Protein AF-A0A2N1KHW6-F1 (afdb_monomer)

pLDDT: mean 78.09, std 19.87, range [40.69, 97.94]

Structure (mmCIF, N/CA/C/O backbone):
data_AF-A0A2N1KHW6-F1
#
_entry.id   AF-A0A2N1KHW6-F1
#
loop_
_atom_site.group_PDB
_atom_site.id
_atom_site.type_symbol
_atom_site.label_atom_id
_atom_site.label_alt_id
_atom_site.label_comp_id
_atom_site.label_asym_id
_atom_site.label_entity_id
_atom_site.label_seq_id
_atom_site.pdbx_PDB_ins_code
_atom_site.Cartn_x
_atom_site.Cartn_y
_atom_site.Cartn_z
_atom_site.occupancy
_atom_site.B_iso_or_equiv
_atom_site.auth_seq_id
_atom_site.auth_comp_id
_atom_site.auth_asym_id
_atom_site.auth_atom_id
_ato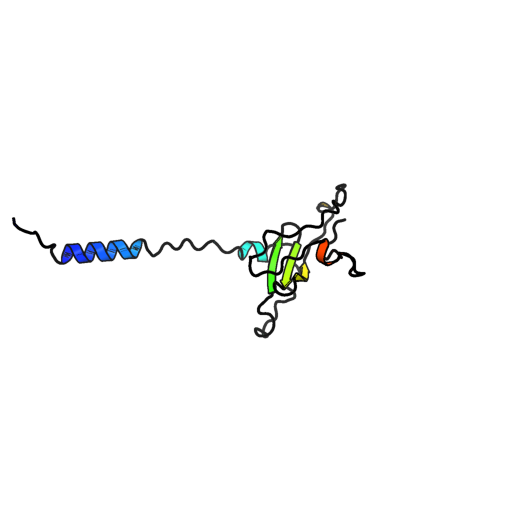m_site.pdbx_PDB_model_num
ATOM 1 N N . MET A 1 1 ? 13.310 70.682 18.628 1.00 47.84 1 MET A N 1
ATOM 2 C CA . MET A 1 1 ? 12.849 69.321 18.266 1.00 47.84 1 MET A CA 1
ATOM 3 C C . MET A 1 1 ? 13.158 68.378 19.420 1.00 47.84 1 MET A C 1
ATOM 5 O O . MET A 1 1 ? 14.271 67.879 19.523 1.00 47.84 1 MET A O 1
ATOM 9 N N . THR A 1 2 ? 12.217 68.210 20.344 1.00 40.69 2 THR A N 1
ATOM 10 C CA . THR A 1 2 ? 12.352 67.361 21.536 1.00 40.69 2 THR A CA 1
ATOM 11 C C . THR A 1 2 ? 12.037 65.9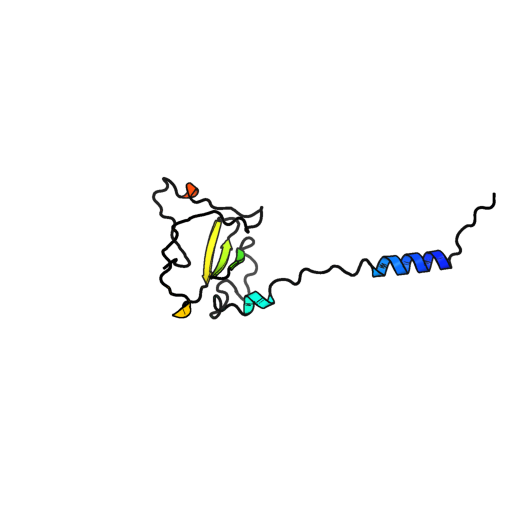10 21.171 1.00 40.69 2 THR A C 1
ATOM 13 O O . THR A 1 2 ? 10.922 65.588 20.773 1.00 40.69 2 THR A O 1
ATOM 16 N N . LYS A 1 3 ? 13.035 65.023 21.255 1.00 47.34 3 LYS A N 1
ATOM 17 C CA . LYS A 1 3 ? 12.844 63.581 21.046 1.00 47.34 3 LYS A CA 1
ATOM 18 C C . LYS A 1 3 ? 12.311 62.976 22.346 1.00 47.34 3 LYS A C 1
ATOM 20 O O . LYS A 1 3 ? 13.041 62.904 23.330 1.00 47.34 3 LYS A O 1
ATOM 25 N N . HIS A 1 4 ? 11.041 62.577 22.355 1.00 51.16 4 HIS A N 1
ATOM 26 C CA . HIS A 1 4 ? 10.455 61.805 23.450 1.00 51.16 4 HIS A CA 1
ATOM 27 C C . HIS A 1 4 ? 11.101 60.416 23.483 1.00 51.16 4 HIS A C 1
ATOM 29 O O . HIS A 1 4 ? 10.875 59.607 22.586 1.00 51.16 4 HIS A O 1
ATOM 35 N N . LEU A 1 5 ? 11.914 60.142 24.506 1.00 59.28 5 LEU A N 1
ATOM 36 C CA . LEU A 1 5 ? 12.328 58.773 24.804 1.00 59.28 5 LEU A CA 1
ATOM 37 C C . LEU A 1 5 ? 11.193 58.062 25.558 1.00 59.28 5 LEU A C 1
ATOM 39 O O . LEU A 1 5 ? 10.638 58.645 26.495 1.00 59.28 5 LEU A O 1
ATOM 43 N N . PRO A 1 6 ? 10.843 56.820 25.183 1.00 52.62 6 PRO A N 1
ATOM 44 C CA . PRO A 1 6 ? 9.808 56.066 25.875 1.00 52.62 6 PRO A CA 1
ATOM 45 C C . PRO A 1 6 ? 10.253 55.719 27.303 1.00 52.62 6 PRO A C 1
ATOM 47 O O . PRO A 1 6 ? 11.394 55.324 27.551 1.00 52.62 6 PRO A O 1
ATOM 50 N N . THR A 1 7 ? 9.335 55.874 28.255 1.00 57.91 7 THR A N 1
ATOM 51 C CA . THR A 1 7 ? 9.523 55.502 29.658 1.00 57.91 7 THR A CA 1
ATOM 52 C C . THR A 1 7 ? 9.581 53.981 29.812 1.00 57.91 7 THR A C 1
ATOM 54 O O . THR A 1 7 ? 8.932 53.228 29.087 1.00 57.91 7 THR A O 1
ATOM 57 N N . LYS A 1 8 ? 10.375 53.516 30.785 1.00 50.00 8 LYS A N 1
ATOM 58 C CA . LYS A 1 8 ? 10.713 52.097 31.011 1.00 50.00 8 LYS A CA 1
ATOM 59 C C . LYS A 1 8 ? 9.490 51.160 31.105 1.00 50.00 8 LYS A C 1
ATOM 61 O O . LYS A 1 8 ? 9.609 49.996 30.741 1.00 50.00 8 LYS A O 1
ATOM 66 N N . SER A 1 9 ? 8.317 51.656 31.514 1.00 53.06 9 SER A N 1
ATOM 67 C CA . SER A 1 9 ? 7.071 50.869 31.574 1.00 53.06 9 SER A CA 1
ATOM 68 C C . SER A 1 9 ? 6.483 50.511 30.208 1.00 53.06 9 SER A C 1
ATOM 70 O O . SER A 1 9 ? 5.905 49.437 30.070 1.00 53.06 9 SER A O 1
ATOM 72 N N . THR A 1 10 ? 6.650 51.348 29.182 1.00 53.34 10 THR A N 1
ATOM 73 C CA . THR A 1 10 ? 6.116 51.069 27.838 1.00 53.34 10 THR A CA 1
ATOM 74 C C . THR A 1 10 ? 6.907 49.957 27.144 1.00 53.34 10 THR A C 1
ATOM 76 O O . THR A 1 10 ? 6.350 49.196 26.357 1.00 53.34 10 THR A O 1
ATOM 79 N N . LEU A 1 11 ? 8.193 49.809 27.486 1.00 52.12 11 LEU A N 1
ATOM 80 C CA . LEU A 1 11 ? 9.069 48.759 26.957 1.00 52.12 11 LEU A CA 1
ATOM 81 C C . LEU A 1 11 ? 8.725 47.367 27.526 1.00 52.12 11 LEU A C 1
ATOM 83 O O . LEU A 1 11 ? 8.847 46.378 26.815 1.00 52.12 11 LEU A O 1
ATOM 87 N N . VAL A 1 12 ? 8.248 47.294 28.776 1.00 54.62 12 VAL A N 1
ATOM 88 C CA . VAL A 1 12 ? 7.866 46.032 29.445 1.00 54.62 12 VAL A CA 1
ATOM 89 C C . VAL A 1 12 ? 6.524 45.494 28.937 1.00 54.62 12 VAL A C 1
ATOM 91 O O . VAL A 1 12 ? 6.342 44.287 28.813 1.00 54.62 12 VAL A O 1
ATOM 94 N N . ILE A 1 13 ? 5.580 46.374 28.595 1.00 53.53 13 ILE A N 1
ATOM 95 C CA . ILE A 1 13 ? 4.272 45.960 28.061 1.00 53.53 13 ILE A CA 1
ATOM 96 C C . ILE A 1 13 ? 4.413 45.452 26.614 1.00 53.53 13 ILE A C 1
ATOM 98 O O . ILE A 1 13 ? 3.752 44.488 26.232 1.00 53.53 13 ILE A O 1
ATOM 102 N N . LEU A 1 14 ? 5.324 46.037 25.826 1.00 51.81 14 LEU A N 1
ATOM 103 C CA . LEU A 1 14 ? 5.589 45.599 24.452 1.00 51.81 14 LEU A CA 1
ATOM 104 C C . LEU A 1 14 ? 6.299 44.232 24.393 1.00 51.81 14 LEU A C 1
ATOM 106 O O . LEU A 1 14 ? 6.034 43.447 23.485 1.00 51.81 14 LEU A O 1
ATOM 110 N N . THR A 1 15 ? 7.156 43.910 25.371 1.00 55.16 15 THR A N 1
ATOM 111 C CA . THR A 1 15 ? 7.802 42.589 25.459 1.00 55.16 15 THR A CA 1
ATOM 112 C C . THR A 1 15 ? 6.852 41.506 25.968 1.00 55.16 15 THR A C 1
ATOM 114 O O . THR A 1 15 ? 6.917 40.382 25.476 1.00 55.16 15 THR A O 1
ATOM 117 N N . LEU A 1 16 ? 5.923 41.829 26.877 1.00 53.56 16 LEU A N 1
ATOM 118 C CA . LEU A 1 16 ? 4.915 40.876 27.357 1.00 53.56 16 LEU A CA 1
ATOM 119 C C . LEU A 1 16 ? 3.843 40.560 26.296 1.00 53.56 16 LEU A C 1
ATOM 121 O O . LEU A 1 16 ? 3.318 39.453 26.264 1.00 53.56 16 LEU A O 1
ATOM 125 N N . ALA A 1 17 ? 3.534 41.502 25.399 1.00 53.16 17 ALA A N 1
ATOM 126 C CA . ALA A 1 17 ? 2.591 41.277 24.301 1.00 53.16 17 ALA A CA 1
ATOM 127 C C . ALA A 1 17 ? 3.184 40.426 23.157 1.00 53.16 17 ALA A C 1
ATOM 129 O O . ALA A 1 17 ? 2.455 39.660 22.526 1.00 53.16 17 ALA A O 1
ATOM 130 N N . LEU A 1 18 ? 4.500 40.506 22.905 1.00 53.41 18 LEU A N 1
ATOM 131 C CA . LEU A 1 18 ? 5.164 39.717 21.855 1.00 53.41 18 LEU A CA 1
ATOM 132 C C . LEU A 1 18 ? 5.327 38.228 22.212 1.00 53.41 18 LEU A C 1
ATOM 134 O O . LEU A 1 18 ? 5.389 37.390 21.314 1.00 53.41 18 LEU A O 1
ATOM 138 N N . THR A 1 19 ? 5.379 37.872 23.498 1.00 53.41 19 THR A N 1
ATOM 139 C CA . THR A 1 19 ? 5.556 36.472 23.928 1.00 53.41 19 THR A CA 1
ATOM 140 C C . THR A 1 19 ? 4.261 35.659 23.895 1.00 53.41 19 THR A C 1
ATOM 142 O O . THR A 1 19 ? 4.315 34.433 23.827 1.00 53.41 19 THR A O 1
ATOM 145 N N . ILE A 1 20 ? 3.094 36.312 23.875 1.00 51.69 20 ILE A N 1
ATOM 146 C CA . ILE A 1 20 ? 1.787 35.633 23.897 1.00 51.69 20 ILE A CA 1
ATOM 147 C C . ILE A 1 20 ? 1.347 35.191 22.487 1.00 51.69 20 ILE A C 1
ATOM 149 O O . ILE A 1 20 ? 0.548 34.265 22.356 1.00 51.69 20 ILE A O 1
ATOM 153 N N . TRP A 1 21 ? 1.908 35.768 21.415 1.00 53.97 21 TRP A N 1
ATOM 154 C CA . TRP A 1 21 ? 1.594 35.346 20.039 1.00 53.97 21 TRP A CA 1
ATOM 155 C C . TRP A 1 21 ? 2.494 34.213 19.517 1.00 53.97 21 TRP A C 1
ATOM 157 O O . TRP A 1 21 ? 2.086 33.457 18.641 1.00 53.97 21 TRP A O 1
ATOM 167 N N . ALA A 1 22 ? 3.673 34.015 20.117 1.00 53.31 22 ALA A N 1
ATOM 168 C CA . ALA A 1 22 ? 4.575 32.911 19.775 1.00 53.31 22 ALA A CA 1
ATOM 169 C C . ALA A 1 22 ? 4.100 31.538 20.295 1.00 53.31 22 ALA A C 1
ATOM 171 O O . ALA A 1 22 ? 4.615 30.510 19.866 1.00 53.31 22 ALA A O 1
ATOM 172 N N . CYS A 1 23 ? 3.106 31.503 21.192 1.00 57.09 23 CYS A N 1
ATOM 173 C CA . CYS A 1 23 ? 2.611 30.271 21.816 1.00 57.09 23 CYS A CA 1
ATOM 174 C C . CYS A 1 23 ? 1.274 29.788 21.226 1.00 57.09 23 CYS A C 1
ATOM 176 O O . CYS A 1 23 ? 0.413 29.251 21.919 1.00 57.09 23 CYS A O 1
ATOM 178 N N . LYS A 1 24 ? 1.080 29.991 19.921 1.00 48.72 24 LYS A N 1
ATOM 179 C CA . LYS A 1 24 ? 0.129 29.197 19.138 1.00 48.72 24 LYS A CA 1
ATOM 180 C C . LYS A 1 24 ? 0.849 28.594 17.945 1.00 48.72 24 LYS A C 1
ATOM 182 O O . LYS A 1 24 ? 0.539 28.881 16.794 1.00 48.72 24 LYS A O 1
ATOM 187 N N . THR A 1 25 ? 1.792 27.703 18.226 1.00 47.41 25 THR A N 1
ATOM 188 C CA . THR A 1 25 ? 2.001 26.579 17.320 1.00 47.41 25 THR A CA 1
ATOM 189 C C . THR A 1 25 ? 0.690 25.801 17.318 1.00 47.41 25 THR A C 1
ATOM 191 O O . THR A 1 25 ? 0.389 25.055 18.249 1.00 47.41 25 THR A O 1
ATOM 194 N N . VAL A 1 26 ? -0.147 26.043 16.308 1.00 48.69 26 VAL A N 1
ATOM 195 C CA . VAL A 1 26 ? -1.147 25.060 15.897 1.00 48.69 26 VAL A CA 1
ATOM 196 C C . VAL A 1 26 ? -0.324 23.845 15.502 1.00 48.69 26 VAL A C 1
ATOM 198 O O . VAL A 1 26 ? 0.217 23.781 14.401 1.00 48.69 26 VAL A O 1
ATOM 201 N N . TYR A 1 27 ? -0.121 22.939 16.452 1.00 48.50 27 TYR A N 1
ATOM 202 C CA . TYR A 1 27 ? 0.370 21.620 16.124 1.00 48.50 27 TYR A CA 1
ATOM 203 C C . TYR A 1 27 ? -0.690 21.029 15.195 1.00 48.50 27 TYR A C 1
ATOM 205 O O . TYR A 1 27 ? -1.868 21.030 15.578 1.00 48.50 27 TYR A O 1
ATOM 213 N N . PRO A 1 28 ? -0.338 20.590 13.974 1.00 47.81 28 PRO A N 1
ATOM 214 C CA . PRO A 1 28 ? -1.246 19.725 13.245 1.00 47.81 28 PRO A CA 1
ATOM 215 C C . PRO A 1 28 ? -1.607 18.596 14.207 1.00 47.81 28 PRO A C 1
ATOM 217 O O . PRO A 1 28 ? -0.729 18.004 14.837 1.00 47.81 28 PRO A O 1
ATOM 220 N N . THR A 1 29 ? -2.901 18.387 14.426 1.00 45.69 29 THR A N 1
ATOM 221 C CA . THR A 1 29 ? -3.374 17.261 15.220 1.00 45.69 29 THR A CA 1
ATOM 222 C C . THR A 1 29 ? -2.902 16.011 14.484 1.00 45.69 29 THR A C 1
ATOM 224 O O . THR A 1 29 ? -3.380 15.709 13.396 1.00 45.69 29 THR A O 1
ATOM 227 N N . GLU A 1 30 ? -1.856 15.383 15.012 1.00 51.44 30 GLU A N 1
ATOM 228 C CA . GLU A 1 30 ? -1.235 14.181 14.463 1.00 51.44 30 GLU A CA 1
ATOM 229 C C . GLU A 1 30 ? -2.291 13.059 14.312 1.00 51.44 30 GLU A C 1
ATOM 231 O O . GLU A 1 30 ? -3.108 12.870 15.221 1.00 51.44 30 GLU A O 1
ATOM 236 N N . PRO A 1 31 ? -2.280 12.288 13.207 1.00 50.69 31 PRO A N 1
ATOM 237 C CA . PRO A 1 31 ? -3.285 11.277 12.836 1.00 50.69 31 PRO A CA 1
ATOM 238 C C . PRO A 1 31 ? -3.217 9.985 13.675 1.00 50.69 31 PRO A C 1
ATOM 240 O O . PRO A 1 31 ? -3.616 8.906 13.240 1.00 50.69 31 PRO A O 1
ATOM 243 N N . ILE A 1 32 ? -2.705 10.061 14.901 1.00 50.09 32 ILE A N 1
ATOM 244 C CA . ILE A 1 32 ? -2.441 8.882 15.731 1.00 50.09 32 ILE A CA 1
ATOM 245 C C . ILE A 1 32 ? -3.756 8.270 16.242 1.00 50.09 32 ILE A C 1
ATOM 247 O O . ILE A 1 32 ? -3.864 7.051 16.362 1.00 50.09 32 ILE A O 1
ATOM 251 N N . GLN A 1 33 ? -4.799 9.073 16.467 1.00 47.78 33 GLN A N 1
ATOM 252 C CA . GLN A 1 33 ? -6.060 8.561 17.014 1.00 47.78 33 GLN A CA 1
ATOM 253 C C . GLN A 1 33 ? -6.916 7.797 15.990 1.00 47.78 33 GLN A C 1
ATOM 255 O O . GLN A 1 33 ? -7.660 6.899 16.370 1.00 47.78 33 GLN A O 1
ATOM 260 N N . GLU A 1 34 ? 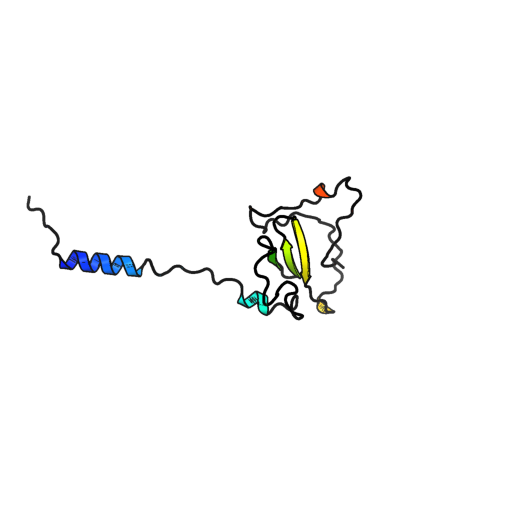-6.776 8.101 14.699 1.00 52.78 34 GLU A N 1
ATOM 261 C CA . GLU A 1 34 ? -7.466 7.383 13.619 1.00 52.78 34 GLU A CA 1
ATOM 262 C C . GLU A 1 34 ? -6.759 6.050 13.303 1.00 52.78 34 GLU A C 1
ATOM 264 O O . GLU A 1 34 ? -7.404 5.054 12.982 1.00 52.78 34 GLU A O 1
ATOM 269 N N . SER A 1 35 ? -5.433 5.995 13.499 1.00 57.25 35 SER A N 1
ATOM 270 C CA . SER A 1 35 ? -4.623 4.798 13.243 1.00 57.25 35 SER A CA 1
ATOM 271 C C . SER A 1 35 ? -4.941 3.604 14.145 1.00 57.25 35 SER A C 1
ATOM 273 O O . SER A 1 35 ? -4.974 2.484 13.650 1.00 57.25 35 SER A O 1
ATOM 275 N N . LEU A 1 36 ? -5.213 3.822 15.438 1.00 57.25 36 LEU A N 1
ATOM 276 C CA . LEU A 1 36 ? -5.503 2.747 16.402 1.00 57.25 36 LEU A CA 1
ATOM 277 C C . LEU A 1 36 ? -6.936 2.201 16.305 1.00 57.25 36 LEU A C 1
ATOM 279 O O . LEU A 1 36 ? -7.235 1.189 16.934 1.00 57.25 36 LEU A O 1
ATOM 283 N N . LEU A 1 37 ? -7.812 2.864 15.544 1.00 64.62 37 LEU A N 1
ATOM 284 C CA . LEU A 1 37 ? -9.205 2.455 15.347 1.00 64.62 37 LEU A CA 1
ATOM 285 C C . LEU A 1 37 ? -9.433 1.754 13.998 1.00 64.62 37 LEU A C 1
ATOM 287 O O . LEU A 1 37 ? -10.544 1.322 13.717 1.00 64.62 37 LEU A O 1
ATOM 291 N N . SER A 1 38 ? -8.410 1.647 13.147 1.00 78.12 38 SER A N 1
ATOM 292 C CA . SER A 1 38 ? -8.577 1.004 11.846 1.00 78.12 38 SER A CA 1
ATOM 293 C C . SER A 1 38 ? -8.754 -0.515 11.979 1.00 78.12 38 SER A C 1
ATOM 295 O O . SER A 1 38 ? -7.869 -1.206 12.492 1.00 78.12 38 SER A O 1
ATOM 297 N N . ASP A 1 39 ? -9.842 -1.048 11.411 1.00 90.56 39 ASP A N 1
ATOM 298 C CA . ASP A 1 39 ? -10.114 -2.493 11.306 1.00 90.56 39 ASP A CA 1
ATOM 299 C C . ASP A 1 39 ? -8.958 -3.264 10.641 1.00 90.56 39 ASP A C 1
ATOM 301 O O . ASP A 1 39 ? -8.727 -4.443 10.910 1.00 90.56 39 ASP A O 1
ATOM 305 N N . GLN A 1 40 ? -8.179 -2.582 9.800 1.00 93.75 40 GLN A N 1
ATOM 306 C CA . GLN A 1 40 ? -7.055 -3.140 9.044 1.00 93.75 40 GLN A CA 1
ATOM 307 C C . GLN A 1 40 ? -5.886 -3.586 9.935 1.00 93.75 40 GLN A C 1
ATOM 309 O O . GLN A 1 40 ? -5.042 -4.360 9.486 1.00 93.75 40 GLN A O 1
ATOM 314 N N . ILE A 1 41 ? -5.822 -3.104 11.181 1.00 91.38 41 ILE A N 1
ATOM 315 C CA . ILE A 1 41 ? -4.814 -3.494 12.178 1.00 91.38 41 ILE A CA 1
ATOM 316 C C . ILE A 1 41 ? -5.449 -4.036 13.466 1.00 91.38 41 ILE A C 1
ATOM 318 O O . ILE A 1 41 ? -4.823 -4.005 14.525 1.00 91.38 41 ILE A O 1
ATOM 322 N N . LEU A 1 42 ? -6.674 -4.571 13.388 1.00 92.06 42 LEU A N 1
ATOM 323 C CA . LEU A 1 42 ? -7.393 -5.145 14.536 1.00 92.06 42 LEU A CA 1
ATOM 324 C C . LEU A 1 42 ? -6.574 -6.217 15.278 1.00 92.06 42 LEU A C 1
ATOM 326 O O . LEU A 1 42 ? -6.641 -6.328 16.500 1.00 92.06 42 LEU A O 1
ATOM 330 N N . LEU A 1 43 ? -5.773 -6.992 14.542 1.00 90.25 43 LEU A N 1
ATOM 331 C CA . LEU A 1 43 ? -4.903 -8.041 15.092 1.00 90.25 43 LEU A CA 1
ATOM 332 C C . LEU A 1 43 ? -3.588 -7.499 15.683 1.00 90.25 43 LEU A C 1
ATOM 334 O O . LEU A 1 43 ? -2.730 -8.274 16.105 1.00 90.25 43 LEU A O 1
ATOM 338 N N . GLY A 1 44 ? -3.428 -6.178 15.724 1.00 88.06 44 GLY A N 1
ATOM 339 C CA . GLY A 1 44 ? -2.244 -5.483 16.202 1.00 88.06 44 GLY A CA 1
ATOM 340 C C . GLY A 1 44 ? -1.329 -5.007 15.077 1.00 88.06 44 GLY A C 1
ATOM 341 O O . GLY A 1 44 ? -1.612 -5.148 13.889 1.00 88.06 44 GLY A O 1
ATOM 342 N N . TYR A 1 45 ? -0.202 -4.422 15.481 1.00 86.19 45 TYR A N 1
ATOM 343 C CA . TYR A 1 45 ? 0.814 -3.873 14.586 1.00 86.19 45 TYR A CA 1
ATOM 344 C C . TYR A 1 45 ? 2.026 -4.824 14.571 1.00 86.19 45 TYR A C 1
ATOM 346 O O . TYR A 1 45 ? 2.791 -4.828 15.536 1.00 86.19 45 TYR A O 1
ATOM 354 N N . PRO A 1 46 ? 2.236 -5.644 13.519 1.00 88.06 46 PRO A N 1
ATOM 355 C CA . PRO A 1 46 ? 3.241 -6.717 13.528 1.00 88.06 46 PRO A CA 1
ATOM 356 C C . PRO A 1 46 ? 4.676 -6.274 13.827 1.00 88.06 46 PRO A C 1
ATOM 358 O O . PRO A 1 46 ? 5.470 -7.047 14.353 1.00 88.06 46 PRO A O 1
ATOM 361 N N . SER A 1 47 ? 5.031 -5.034 13.482 1.00 81.12 47 SER A N 1
ATOM 362 C CA . SER A 1 47 ? 6.368 -4.478 13.750 1.00 81.12 47 SER A CA 1
ATOM 363 C C . SER A 1 47 ? 6.490 -3.787 15.113 1.00 81.12 47 SER A C 1
ATOM 365 O O . SER A 1 47 ? 7.538 -3.228 15.425 1.00 81.12 47 SER A O 1
ATOM 367 N N . TYR A 1 48 ? 5.454 -3.859 15.953 1.00 72.50 48 TYR A N 1
ATOM 368 C CA . TYR A 1 48 ? 5.469 -3.343 17.316 1.00 72.50 48 TYR A CA 1
ATOM 369 C C . TYR A 1 48 ? 6.154 -4.366 18.224 1.00 72.50 48 TYR A C 1
ATOM 371 O O . TYR A 1 48 ? 5.519 -5.251 18.794 1.00 72.50 48 TYR A O 1
ATOM 379 N N . ASN A 1 49 ? 7.481 -4.277 18.323 1.00 56.94 49 ASN A N 1
ATOM 380 C CA . ASN A 1 49 ? 8.242 -5.003 19.332 1.00 56.94 49 ASN A CA 1
ATOM 381 C C . ASN A 1 49 ? 8.401 -4.129 20.584 1.00 56.94 49 ASN A C 1
ATOM 383 O O . ASN A 1 49 ? 8.567 -2.915 20.511 1.00 56.94 49 ASN A O 1
ATOM 387 N N . THR A 1 50 ? 8.334 -4.745 21.759 1.00 47.84 50 THR A N 1
ATOM 388 C CA . THR A 1 50 ? 8.428 -4.036 23.036 1.00 47.84 50 THR A CA 1
ATOM 389 C C . THR A 1 50 ? 9.858 -3.663 23.438 1.00 47.84 50 THR A C 1
ATOM 391 O O . THR A 1 50 ? 9.986 -2.929 24.408 1.00 47.84 50 THR A O 1
ATOM 394 N N . GLN A 1 51 ? 10.933 -4.104 22.759 1.00 42.97 51 GLN A N 1
ATOM 395 C CA . GLN A 1 51 ? 12.326 -3.842 23.198 1.00 42.97 51 GLN A CA 1
ATOM 396 C C . GLN A 1 51 ? 13.409 -3.909 22.090 1.00 42.97 51 GLN A C 1
ATOM 398 O O . GLN A 1 51 ? 14.511 -4.399 22.332 1.00 42.97 51 GLN A O 1
ATOM 403 N N . THR A 1 52 ? 13.172 -3.453 20.856 1.00 44.34 52 THR A N 1
ATOM 404 C CA . THR A 1 52 ? 14.237 -3.445 19.823 1.00 44.34 52 THR A CA 1
ATOM 405 C C . THR A 1 52 ? 14.163 -2.213 18.924 1.00 44.34 52 THR A C 1
ATOM 407 O O . THR A 1 52 ? 13.977 -2.289 17.713 1.00 44.34 52 THR A O 1
ATOM 410 N N . TYR A 1 53 ? 14.372 -1.050 19.541 1.00 43.78 53 TYR A N 1
ATOM 411 C CA . TYR A 1 53 ? 14.437 0.285 18.927 1.00 43.78 53 TYR A CA 1
ATOM 412 C C . TYR A 1 53 ? 15.646 0.498 17.977 1.00 43.78 53 TYR A C 1
ATOM 414 O O . TYR A 1 53 ? 16.082 1.624 17.779 1.00 43.78 53 TYR A O 1
ATOM 422 N N . VAL A 1 54 ? 16.260 -0.554 17.416 1.00 48.53 54 VAL A N 1
ATOM 423 C CA . VAL A 1 54 ? 17.588 -0.420 16.773 1.00 48.53 54 VAL A CA 1
ATOM 424 C C . VAL A 1 54 ? 17.653 -0.788 15.284 1.00 48.53 54 VAL A C 1
ATOM 426 O O . VAL A 1 54 ? 18.591 -0.349 14.638 1.00 48.53 54 VAL A O 1
ATOM 429 N N . ILE A 1 55 ? 16.705 -1.499 14.654 1.00 50.62 55 ILE A N 1
ATOM 430 C CA . ILE A 1 55 ? 16.931 -1.984 13.263 1.00 50.62 55 ILE A CA 1
ATOM 431 C C . ILE A 1 55 ? 15.753 -1.725 12.310 1.00 50.62 55 ILE A C 1
ATOM 433 O O . ILE A 1 55 ? 15.334 -2.627 11.598 1.00 50.62 55 ILE A O 1
ATOM 437 N N . ILE A 1 56 ? 15.199 -0.506 12.261 1.00 57.22 56 ILE A N 1
ATOM 438 C CA . ILE A 1 56 ? 14.494 -0.008 11.057 1.00 57.22 56 ILE A CA 1
ATOM 439 C C . ILE A 1 56 ? 14.231 1.500 11.140 1.00 57.22 56 ILE A C 1
ATOM 441 O O . ILE A 1 56 ? 13.136 1.954 11.448 1.00 57.22 56 ILE A O 1
ATOM 445 N N . ASP A 1 57 ? 15.225 2.305 10.787 1.00 63.34 57 ASP A N 1
ATOM 446 C CA . ASP A 1 57 ? 15.077 3.768 10.683 1.00 63.34 57 ASP A CA 1
ATOM 447 C C . ASP A 1 57 ? 14.242 4.210 9.451 1.00 63.34 57 ASP A C 1
ATOM 449 O O . ASP A 1 57 ? 14.156 5.383 9.092 1.00 63.34 57 ASP A O 1
ATOM 453 N N . HIS A 1 58 ? 13.659 3.258 8.715 1.00 77.88 58 HIS A N 1
ATOM 454 C CA . HIS A 1 58 ? 13.038 3.506 7.409 1.00 77.88 58 HIS A CA 1
ATOM 455 C C . HIS A 1 58 ? 11.643 2.898 7.252 1.00 77.88 58 HIS A C 1
ATOM 457 O O . HIS A 1 58 ? 11.091 2.965 6.156 1.00 77.88 58 HIS A O 1
ATOM 463 N N . GLU A 1 59 ? 11.068 2.313 8.305 1.00 87.69 59 GLU A N 1
ATOM 464 C CA . GLU A 1 59 ? 9.658 1.921 8.297 1.00 87.69 59 GLU A CA 1
ATOM 465 C C . GLU A 1 59 ? 8.792 3.108 8.726 1.00 87.69 59 GLU A C 1
ATOM 467 O O . GLU A 1 59 ? 9.036 3.695 9.778 1.00 87.69 59 GLU A O 1
ATOM 472 N N . LYS A 1 60 ? 7.767 3.456 7.943 1.00 85.69 60 LYS A N 1
ATOM 473 C CA . LYS A 1 60 ? 6.685 4.331 8.423 1.00 85.69 60 LYS A CA 1
ATOM 474 C C . LYS A 1 60 ? 5.328 3.748 8.016 1.00 85.69 60 LYS A C 1
ATOM 476 O O . LYS A 1 60 ? 5.234 3.094 6.971 1.00 85.69 60 LYS A O 1
ATOM 481 N N . PRO A 1 61 ? 4.281 3.955 8.825 1.00 87.31 61 PRO A N 1
ATOM 482 C CA . PRO A 1 61 ? 2.952 3.492 8.475 1.00 87.31 61 PRO A CA 1
ATOM 483 C C . PRO A 1 61 ? 2.367 4.337 7.336 1.00 87.31 61 PRO A C 1
ATOM 485 O O . PRO A 1 61 ? 2.408 5.567 7.360 1.00 87.31 61 PRO A O 1
ATOM 488 N N . LEU A 1 62 ? 1.798 3.663 6.341 1.00 89.00 62 LEU A N 1
ATOM 489 C CA . LEU A 1 62 ? 1.031 4.247 5.250 1.00 89.00 62 LEU A CA 1
ATOM 490 C C . LEU A 1 62 ? -0.436 3.861 5.439 1.00 89.00 62 LEU A C 1
ATOM 492 O O . LEU A 1 62 ? -0.808 2.708 5.224 1.00 89.00 62 LEU A O 1
ATOM 496 N N . PHE A 1 63 ? -1.254 4.832 5.837 1.00 89.75 63 PHE A N 1
ATOM 497 C CA . PHE A 1 63 ? -2.691 4.652 6.029 1.00 89.75 63 PHE A CA 1
ATOM 498 C C . PHE A 1 63 ? -3.443 4.952 4.734 1.00 89.75 63 PHE A C 1
ATOM 500 O O . PHE A 1 63 ? -3.283 6.022 4.142 1.00 89.75 63 PHE A O 1
ATOM 507 N N . LYS A 1 64 ? -4.276 4.008 4.297 1.00 90.94 64 LYS A N 1
ATOM 508 C CA . LYS A 1 64 ? -5.234 4.167 3.202 1.00 90.94 64 LYS A CA 1
ATOM 509 C C . LYS A 1 64 ? -6.603 3.701 3.682 1.00 90.94 64 LYS A C 1
ATOM 511 O O . LYS A 1 64 ? -6.718 2.938 4.634 1.00 90.94 64 LYS A O 1
ATOM 516 N N . LYS A 1 65 ? -7.660 4.109 2.978 1.00 91.25 65 LYS A N 1
ATOM 517 C CA . LYS A 1 65 ? -9.022 3.648 3.290 1.00 91.25 65 LYS A CA 1
ATOM 518 C C . LYS A 1 65 ? -9.148 2.118 3.212 1.00 91.25 65 LYS A C 1
ATOM 520 O O . LYS A 1 65 ? -9.977 1.552 3.907 1.00 91.25 65 LYS A O 1
ATOM 525 N N . GLN A 1 66 ? -8.357 1.468 2.365 1.00 93.12 66 GLN A N 1
ATOM 526 C CA . GLN A 1 66 ? -8.447 0.036 2.077 1.00 93.12 66 GLN A CA 1
ATOM 527 C C . GLN A 1 66 ? -7.489 -0.814 2.925 1.00 93.12 66 GLN A C 1
ATOM 529 O O . GLN A 1 66 ? -7.789 -1.967 3.212 1.00 93.12 66 GLN A O 1
ATOM 534 N N . TYR A 1 67 ? -6.338 -0.268 3.323 1.00 94.62 67 TYR A N 1
ATOM 535 C CA . TYR A 1 67 ? -5.284 -1.015 4.007 1.00 94.62 67 TYR A CA 1
ATOM 536 C C . TYR A 1 67 ? -4.359 -0.096 4.818 1.00 94.62 67 TYR A C 1
ATOM 538 O O . TYR A 1 67 ? -4.255 1.104 4.554 1.00 94.62 67 TYR A O 1
ATOM 546 N N . VAL A 1 68 ? -3.598 -0.696 5.734 1.00 93.75 68 VAL A N 1
ATOM 547 C CA . VAL A 1 68 ? -2.417 -0.099 6.374 1.00 93.75 68 VAL A CA 1
ATOM 548 C C . VAL A 1 68 ? -1.181 -0.862 5.932 1.00 93.75 68 VAL A C 1
ATOM 550 O O . VAL A 1 68 ? -1.172 -2.087 5.951 1.00 93.75 68 VAL A O 1
ATOM 553 N N . ALA A 1 69 ? -0.114 -0.161 5.562 1.00 92.44 69 ALA A N 1
ATOM 554 C CA . ALA A 1 69 ? 1.166 -0.789 5.250 1.00 92.44 69 ALA A CA 1
ATOM 555 C C . ALA A 1 69 ? 2.282 -0.257 6.149 1.00 92.44 69 ALA A C 1
ATOM 557 O O . ALA A 1 69 ? 2.435 0.952 6.295 1.00 92.44 69 ALA A O 1
ATOM 558 N N . ALA A 1 70 ? 3.121 -1.145 6.673 1.00 91.25 70 ALA A N 1
ATOM 559 C CA . ALA A 1 70 ? 4.440 -0.767 7.168 1.00 91.25 70 ALA A CA 1
ATOM 560 C C . ALA A 1 70 ? 5.389 -0.629 5.978 1.00 91.25 70 ALA A C 1
ATOM 562 O O . ALA A 1 70 ? 5.971 -1.614 5.514 1.00 91.25 70 ALA A O 1
ATOM 563 N N . TYR A 1 71 ? 5.503 0.580 5.435 1.00 91.31 71 TYR A N 1
ATOM 564 C CA . TYR A 1 71 ? 6.269 0.818 4.219 1.00 91.31 71 TYR A CA 1
ATOM 565 C C . TYR A 1 71 ? 7.743 1.065 4.537 1.00 91.31 71 TYR A C 1
ATOM 567 O O . TYR A 1 71 ? 8.071 1.905 5.374 1.00 91.31 71 TYR A O 1
ATOM 575 N N . LEU A 1 72 ? 8.638 0.347 3.855 1.00 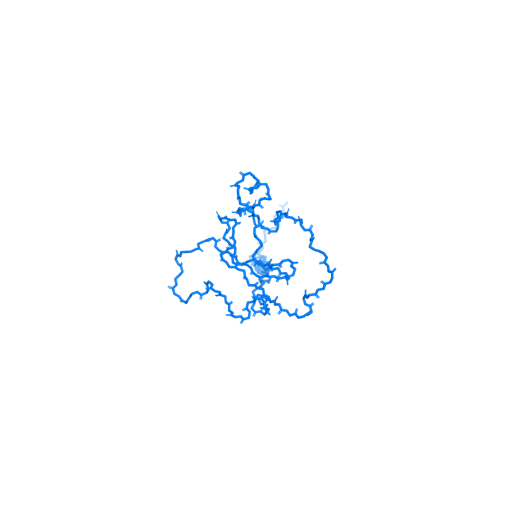91.88 72 LEU A N 1
ATOM 576 C CA . LEU A 1 72 ? 10.081 0.535 3.953 1.00 91.88 72 LEU A CA 1
ATOM 577 C C . LEU A 1 72 ? 10.518 1.574 2.912 1.00 91.88 72 LEU A C 1
ATOM 579 O O . LEU A 1 72 ? 10.786 1.256 1.751 1.00 91.88 72 LEU A O 1
ATOM 583 N N . TYR A 1 73 ? 10.588 2.839 3.325 1.00 90.38 73 TYR A N 1
ATOM 584 C CA . TYR A 1 73 ? 10.755 3.996 2.436 1.00 90.38 73 TYR A CA 1
ATOM 585 C C . TYR A 1 73 ? 12.064 3.988 1.641 1.00 90.38 73 TYR A C 1
ATOM 587 O O . TYR A 1 73 ? 12.128 4.615 0.587 1.00 90.38 73 TYR A O 1
ATOM 595 N N . LYS A 1 74 ? 13.100 3.279 2.107 1.00 90.88 74 LYS A N 1
ATOM 596 C CA . LYS A 1 74 ? 14.380 3.128 1.392 1.00 90.88 74 LYS A CA 1
ATOM 597 C C . LYS A 1 74 ? 14.451 1.884 0.507 1.00 90.88 74 LYS A C 1
ATOM 599 O O . LYS A 1 74 ? 15.435 1.721 -0.202 1.00 90.88 74 LYS A O 1
ATOM 604 N N . GLN A 1 75 ? 13.433 1.029 0.527 1.00 92.19 75 GLN A N 1
ATOM 605 C CA . GLN A 1 75 ? 13.368 -0.201 -0.263 1.00 92.19 75 GLN A CA 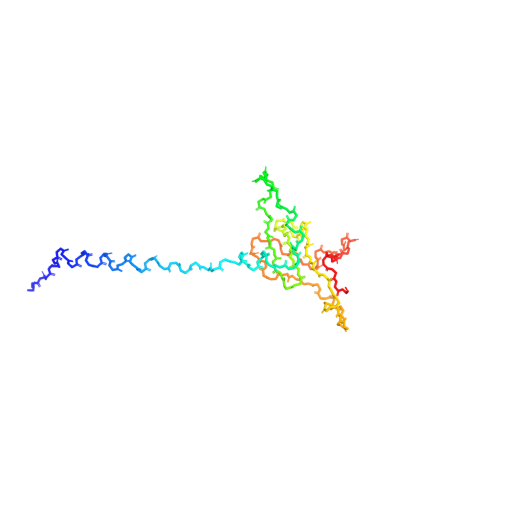1
ATOM 606 C C . GLN A 1 75 ? 12.229 -0.164 -1.284 1.00 92.19 75 GLN A C 1
ATOM 608 O O . GLN A 1 75 ? 12.239 -0.940 -2.231 1.00 92.19 75 GLN A O 1
ATOM 613 N N . GLY A 1 76 ? 11.257 0.734 -1.114 1.00 93.62 76 GLY A N 1
ATOM 614 C CA . GLY A 1 76 ? 10.141 0.865 -2.046 1.00 93.62 76 GLY A CA 1
ATOM 615 C C . GLY A 1 76 ? 9.107 -0.263 -1.936 1.00 93.62 76 GLY A C 1
ATOM 616 O O . GLY A 1 76 ? 8.334 -0.478 -2.863 1.00 93.62 76 GLY A O 1
ATOM 617 N N . ILE A 1 77 ? 9.109 -1.010 -0.827 1.00 94.12 77 ILE A N 1
ATOM 618 C CA . ILE A 1 77 ? 8.231 -2.166 -0.609 1.00 94.12 77 ILE A CA 1
ATOM 619 C C . ILE A 1 77 ? 7.652 -2.155 0.812 1.00 94.12 77 ILE A C 1
ATOM 621 O O . ILE A 1 77 ? 8.295 -1.646 1.737 1.00 94.12 77 ILE A O 1
ATOM 625 N N . PRO A 1 78 ? 6.453 -2.719 1.028 1.00 93.69 78 PRO A N 1
ATOM 626 C CA . PRO A 1 78 ? 5.945 -2.940 2.371 1.00 93.69 78 PRO A CA 1
ATOM 627 C C . PRO A 1 78 ? 6.680 -4.104 3.043 1.00 93.69 78 PRO A C 1
ATOM 629 O O . PRO A 1 78 ? 6.982 -5.113 2.409 1.00 93.69 78 PRO A O 1
ATOM 632 N N . ARG A 1 79 ? 6.916 -3.999 4.353 1.00 93.12 79 ARG A N 1
ATOM 633 C CA . ARG A 1 79 ? 7.261 -5.164 5.176 1.00 93.12 79 ARG A CA 1
ATOM 634 C C . ARG A 1 79 ? 6.043 -6.050 5.401 1.00 93.12 79 ARG A C 1
ATOM 636 O O . ARG A 1 79 ? 6.137 -7.269 5.326 1.00 93.12 79 ARG A O 1
ATOM 643 N N . TRP A 1 80 ? 4.925 -5.423 5.737 1.00 93.38 80 TRP A N 1
ATOM 644 C CA . TRP A 1 80 ? 3.633 -6.066 5.907 1.00 93.38 80 TRP A CA 1
ATOM 645 C C . TRP A 1 80 ? 2.541 -5.085 5.497 1.00 93.38 80 TRP A C 1
ATOM 647 O O . TRP A 1 80 ? 2.735 -3.865 5.518 1.00 93.38 80 TRP A O 1
ATOM 657 N N . VAL A 1 81 ? 1.396 -5.637 5.116 1.00 96.00 81 VAL A N 1
ATOM 658 C CA . VAL A 1 81 ? 0.170 -4.888 4.857 1.00 96.00 81 VAL A CA 1
ATOM 659 C C . VAL A 1 81 ? -0.936 -5.561 5.659 1.00 96.00 81 VAL A C 1
ATOM 661 O O . VAL A 1 81 ? -1.065 -6.780 5.617 1.00 96.00 81 VAL A O 1
ATOM 664 N N . GLY A 1 82 ? -1.667 -4.772 6.434 1.00 95.44 82 GLY A N 1
ATOM 665 C CA . GLY A 1 82 ? -2.883 -5.172 7.122 1.00 95.44 82 GLY A CA 1
ATOM 666 C C . GLY A 1 82 ? -4.084 -4.643 6.352 1.00 95.44 82 GLY A C 1
ATOM 667 O O . GLY A 1 82 ? -4.097 -3.487 5.926 1.00 95.44 82 GLY A O 1
ATOM 668 N N . TRP A 1 83 ? -5.080 -5.488 6.144 1.00 96.00 83 TRP A N 1
ATOM 669 C CA . TRP A 1 83 ? -6.363 -5.113 5.571 1.00 96.00 83 TRP A CA 1
ATOM 670 C C . TRP A 1 83 ? -7.454 -5.954 6.221 1.00 96.00 83 TRP A C 1
ATOM 672 O O . TRP A 1 83 ? -7.197 -7.040 6.743 1.00 96.00 83 TRP A O 1
ATOM 682 N N . HIS A 1 84 ? -8.668 -5.428 6.201 1.00 95.12 84 HIS A N 1
ATOM 683 C CA . HIS A 1 84 ? -9.859 -6.136 6.637 1.00 95.12 84 HIS A CA 1
ATOM 684 C C . HIS A 1 84 ? -10.635 -6.613 5.406 1.00 95.12 84 HIS A C 1
ATOM 686 O O . HIS A 1 84 ? -10.532 -6.001 4.344 1.00 95.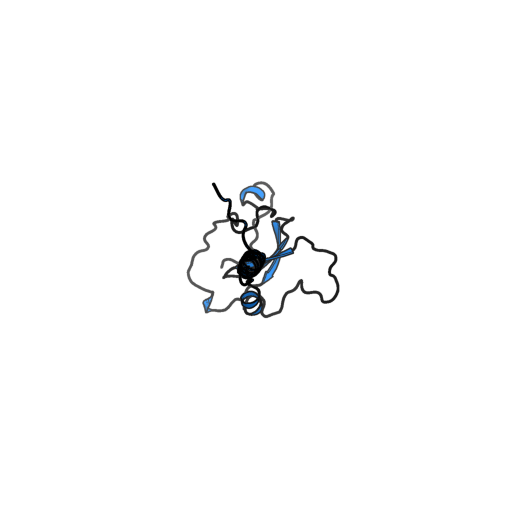12 84 HIS A O 1
ATOM 692 N N . LEU A 1 85 ? -11.381 -7.708 5.546 1.00 94.75 85 LEU A N 1
ATOM 693 C CA . LEU A 1 85 ? -12.264 -8.210 4.503 1.00 94.75 85 LEU A CA 1
ATOM 694 C C . LEU A 1 85 ? -13.573 -8.689 5.125 1.00 94.75 85 LEU A C 1
ATOM 696 O O . LEU A 1 85 ? -13.591 -9.622 5.927 1.00 94.75 85 LEU A O 1
ATOM 700 N N . GLN A 1 86 ? -14.670 -8.083 4.695 1.00 94.88 86 GLN A N 1
ATOM 701 C CA . GLN A 1 86 ? -16.037 -8.518 4.967 1.00 94.88 86 GLN A CA 1
ATOM 702 C C . GLN A 1 86 ? -16.874 -8.479 3.690 1.00 94.88 86 GLN A C 1
ATOM 704 O O . GLN A 1 86 ? -16.484 -7.899 2.681 1.00 94.88 86 GLN A O 1
ATOM 709 N N . THR A 1 87 ? -18.075 -9.054 3.743 1.00 96.50 87 THR A N 1
ATOM 710 C CA . THR A 1 87 ? -18.990 -9.111 2.595 1.00 96.50 87 THR A CA 1
ATOM 711 C C . THR A 1 87 ? -19.284 -7.737 1.988 1.00 96.50 87 THR A C 1
ATOM 713 O O . THR A 1 87 ? -19.441 -7.642 0.779 1.00 96.50 87 THR A O 1
ATOM 716 N N . SER A 1 88 ? -19.337 -6.668 2.792 1.00 93.25 88 SER A N 1
ATOM 717 C CA . SER A 1 88 ? -19.583 -5.309 2.288 1.00 93.25 88 SER A CA 1
ATOM 718 C C . SER A 1 88 ? -18.395 -4.675 1.557 1.00 93.25 88 SER A C 1
ATOM 720 O O . SER A 1 88 ? -18.568 -3.616 0.960 1.00 93.25 88 SER A O 1
ATOM 722 N N . ASP A 1 89 ? -17.208 -5.282 1.621 1.00 92.00 89 ASP A N 1
ATOM 723 C CA . ASP A 1 89 ? -16.032 -4.840 0.863 1.00 92.00 89 ASP A CA 1
ATOM 724 C C . ASP A 1 89 ? -16.001 -5.461 -0.545 1.00 92.00 89 ASP A C 1
ATOM 726 O O . ASP A 1 89 ? -15.249 -5.006 -1.405 1.00 92.00 89 ASP A O 1
ATOM 730 N N . LEU A 1 90 ? -16.829 -6.486 -0.784 1.00 94.88 90 LEU A N 1
ATOM 731 C CA . LEU A 1 90 ? -16.985 -7.148 -2.074 1.00 94.88 90 LEU A CA 1
ATOM 732 C C . LEU A 1 90 ? -18.066 -6.453 -2.911 1.00 94.88 90 LEU A C 1
ATOM 734 O O . LEU A 1 90 ? -19.070 -5.965 -2.392 1.00 94.88 90 LEU A O 1
ATOM 738 N N . GLY A 1 91 ? -17.885 -6.456 -4.227 1.00 93.69 91 GLY A N 1
ATOM 739 C CA . GLY A 1 91 ? -18.857 -5.922 -5.174 1.00 93.69 91 GLY A CA 1
ATOM 740 C C . GLY A 1 91 ? -18.478 -6.245 -6.612 1.00 93.69 91 GLY A C 1
ATOM 741 O O . GLY A 1 91 ? -17.467 -6.892 -6.865 1.00 93.69 91 GLY A O 1
ATOM 742 N N . ASP A 1 92 ? -19.272 -5.753 -7.557 1.00 95.00 92 ASP A N 1
ATOM 743 C CA . ASP A 1 92 ? -19.129 -6.068 -8.986 1.00 95.00 92 ASP A CA 1
ATOM 744 C C . ASP A 1 92 ? -18.202 -5.085 -9.729 1.00 95.00 92 ASP A C 1
ATOM 746 O O . ASP A 1 92 ? -18.353 -4.850 -10.927 1.00 95.00 92 ASP A O 1
ATOM 750 N N . ILE A 1 93 ? -17.278 -4.436 -9.013 1.00 93.88 93 ILE A N 1
ATOM 751 C CA . ILE A 1 93 ? -16.333 -3.498 -9.622 1.00 93.88 93 ILE A CA 1
ATOM 752 C C . ILE A 1 93 ? -15.172 -4.278 -10.226 1.00 93.88 93 ILE A C 1
ATOM 754 O O . ILE A 1 93 ? -14.419 -4.940 -9.514 1.00 93.88 93 ILE A O 1
ATOM 758 N N . ASP A 1 94 ? -14.994 -4.133 -11.538 1.00 94.50 94 ASP A N 1
ATOM 759 C CA . ASP A 1 94 ? -13.866 -4.727 -12.243 1.00 94.50 94 ASP A CA 1
ATOM 760 C C . ASP A 1 94 ? -12.525 -4.207 -11.710 1.00 94.50 94 ASP A C 1
ATOM 762 O O . ASP A 1 94 ? -12.348 -3.024 -11.382 1.00 94.50 94 ASP A O 1
ATOM 766 N N . ARG A 1 95 ? -11.533 -5.099 -11.689 1.00 94.81 95 ARG A N 1
ATOM 767 C CA . ARG A 1 95 ? -10.149 -4.741 -11.389 1.00 94.81 95 ARG A CA 1
ATOM 768 C C . ARG A 1 95 ? -9.642 -3.736 -12.428 1.00 94.81 95 ARG A C 1
ATOM 770 O O . ARG A 1 95 ? -9.707 -3.974 -13.627 1.00 94.81 95 ARG A O 1
ATOM 777 N N . GLN A 1 96 ? -9.096 -2.619 -11.952 1.00 94.81 96 GLN A N 1
ATOM 778 C CA . GLN A 1 96 ? -8.724 -1.495 -12.820 1.00 94.81 96 GLN A CA 1
ATOM 779 C C . GLN A 1 96 ? -7.403 -1.697 -13.579 1.00 94.81 96 GLN A C 1
ATOM 781 O O . GLN A 1 96 ? -7.145 -0.979 -14.536 1.00 94.81 96 GLN A O 1
ATOM 786 N N . ASP A 1 97 ? -6.538 -2.614 -13.127 1.00 93.75 97 ASP A N 1
ATOM 787 C CA . ASP A 1 97 ? -5.195 -2.868 -13.689 1.00 93.75 97 ASP A CA 1
ATOM 788 C C . ASP A 1 97 ? -4.296 -1.624 -13.885 1.00 93.75 97 ASP A C 1
ATOM 790 O O . ASP A 1 97 ? -3.266 -1.666 -14.562 1.00 93.75 97 ASP A O 1
ATOM 794 N N . ASP A 1 98 ? -4.631 -0.533 -13.196 1.00 94.56 98 ASP A N 1
ATOM 795 C CA . ASP A 1 98 ? -3.926 0.747 -13.195 1.00 94.56 98 ASP A CA 1
ATOM 796 C C . ASP A 1 98 ? -2.824 0.764 -12.125 1.00 94.56 98 ASP A C 1
ATOM 798 O O . ASP A 1 98 ? -2.955 1.339 -11.038 1.00 94.56 98 ASP A O 1
ATOM 802 N N . PHE A 1 99 ? -1.719 0.075 -12.416 1.00 96.00 99 PHE A N 1
ATOM 803 C CA . PHE A 1 99 ? -0.513 0.201 -11.605 1.00 96.00 99 PHE A CA 1
ATOM 804 C C . PHE A 1 99 ? 0.042 1.614 -11.755 1.00 96.00 99 PHE A C 1
ATOM 806 O O . PHE A 1 99 ? 0.408 2.033 -12.851 1.00 96.00 99 PHE A O 1
ATOM 813 N N . ARG A 1 100 ? 0.186 2.319 -10.634 1.00 94.94 100 ARG A N 1
ATOM 814 C CA . ARG A 1 100 ? 0.653 3.704 -10.613 1.00 94.94 100 ARG A CA 1
ATOM 815 C C . ARG A 1 100 ? 1.509 3.997 -9.400 1.00 94.94 100 ARG A C 1
ATOM 817 O O . ARG A 1 100 ? 1.463 3.303 -8.387 1.00 94.94 100 ARG A O 1
ATOM 824 N N . LEU A 1 101 ? 2.289 5.058 -9.536 1.00 94.62 101 LEU A N 1
ATOM 825 C CA . LEU A 1 101 ? 3.067 5.607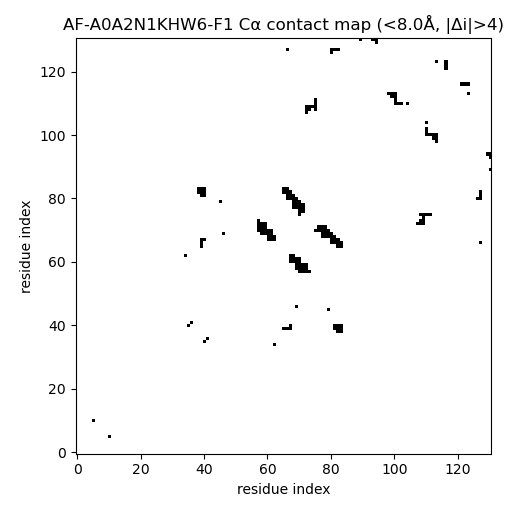 -8.444 1.00 94.62 101 LEU A CA 1
ATOM 826 C C . LEU A 1 101 ? 2.141 6.194 -7.365 1.00 94.62 101 LEU A C 1
ATOM 828 O O . LEU A 1 101 ? 1.188 6.902 -7.684 1.00 94.62 101 LEU A O 1
ATOM 832 N N . ASP A 1 102 ? 2.469 5.973 -6.091 1.00 93.75 102 ASP A N 1
ATOM 833 C CA . ASP A 1 102 ? 1.834 6.685 -4.982 1.00 93.75 102 ASP A CA 1
ATOM 834 C C . ASP A 1 102 ? 2.495 8.059 -4.771 1.00 93.75 102 ASP A C 1
ATOM 836 O O . ASP A 1 102 ? 3.570 8.191 -4.177 1.00 93.75 102 ASP A O 1
ATOM 840 N N . GLU A 1 103 ? 1.845 9.106 -5.276 1.00 92.50 103 GLU A N 1
ATOM 841 C CA . GLU A 1 103 ? 2.340 10.481 -5.165 1.00 92.50 103 GLU A CA 1
ATOM 842 C C . GLU A 1 103 ? 2.309 11.021 -3.731 1.00 92.50 103 GLU A C 1
ATOM 844 O O . GLU A 1 103 ? 3.081 11.931 -3.424 1.00 92.50 103 GLU A O 1
ATOM 849 N N . SER A 1 104 ? 1.499 10.424 -2.843 1.00 90.06 104 SER A N 1
ATOM 850 C CA . SER A 1 104 ? 1.391 10.836 -1.435 1.00 90.06 104 SER A CA 1
ATOM 851 C C . SER A 1 104 ? 2.609 10.460 -0.589 1.00 90.06 104 SER A C 1
ATOM 853 O O . SER A 1 104 ? 2.750 10.936 0.537 1.00 90.06 104 SER A O 1
ATOM 855 N N . LEU A 1 105 ? 3.519 9.638 -1.125 1.00 90.56 105 LEU A N 1
ATOM 856 C CA . LEU A 1 105 ? 4.774 9.326 -0.452 1.00 90.56 105 LEU A CA 1
ATOM 857 C C . LEU A 1 105 ? 5.661 10.589 -0.326 1.00 90.56 105 LEU A C 1
ATOM 859 O O . LEU A 1 105 ? 5.811 11.333 -1.306 1.00 90.56 105 LEU A O 1
ATOM 863 N N . PRO A 1 106 ? 6.307 10.809 0.838 1.00 87.50 106 PRO A N 1
ATOM 864 C CA . PRO A 1 106 ? 7.355 11.805 1.048 1.00 87.50 106 PRO A CA 1
ATOM 865 C C . PRO A 1 106 ? 8.422 11.838 -0.054 1.00 87.50 106 PRO A C 1
ATOM 867 O O . PRO A 1 106 ? 8.679 10.846 -0.737 1.00 87.50 106 PRO A O 1
ATOM 870 N N . SER A 1 107 ? 9.075 12.987 -0.227 1.00 89.50 107 SER A N 1
ATOM 871 C CA . SER A 1 107 ? 10.107 13.182 -1.257 1.00 89.50 107 SER A CA 1
ATOM 872 C C . SER A 1 107 ? 11.374 12.353 -1.028 1.00 89.50 107 SER A C 1
ATOM 874 O O . SER A 1 107 ? 12.082 12.054 -1.984 1.00 89.50 107 SER A O 1
ATOM 876 N N . ASP A 1 108 ? 11.655 11.964 0.215 1.00 88.06 108 ASP A N 1
ATOM 877 C CA . ASP A 1 108 ? 12.795 11.132 0.608 1.00 88.06 108 ASP A CA 1
ATOM 878 C C . ASP A 1 108 ? 12.520 9.618 0.500 1.00 88.06 108 ASP A C 1
ATOM 880 O O . ASP A 1 108 ? 13.401 8.804 0.817 1.00 88.06 108 ASP A O 1
ATOM 884 N N . ALA A 1 109 ? 11.312 9.251 0.058 1.00 90.56 109 ALA A N 1
ATOM 885 C CA . ALA A 1 109 ? 10.877 7.894 -0.238 1.00 90.56 109 ALA A CA 1
ATOM 886 C C . ALA A 1 109 ? 11.354 7.422 -1.614 1.00 90.56 109 ALA A C 1
ATOM 888 O O . ALA A 1 109 ? 11.296 8.168 -2.593 1.00 90.56 109 ALA A O 1
ATOM 889 N N . ILE A 1 110 ? 11.683 6.135 -1.732 1.00 92.94 110 ILE A N 1
ATOM 890 C CA . ILE A 1 110 ? 11.703 5.468 -3.031 1.00 92.94 110 ILE A CA 1
ATOM 891 C C . ILE A 1 110 ? 10.266 5.330 -3.535 1.00 92.94 110 ILE A C 1
ATOM 893 O O . ILE A 1 110 ? 9.397 4.715 -2.907 1.00 92.94 110 ILE A O 1
ATOM 897 N N . LYS A 1 111 ? 10.055 5.921 -4.706 1.00 93.75 111 LYS A N 1
ATOM 898 C CA . LYS A 1 111 ? 8.798 6.007 -5.438 1.00 93.75 111 LYS A CA 1
ATOM 899 C C . LYS A 1 111 ? 8.823 5.005 -6.593 1.00 93.75 111 LYS A C 1
ATOM 901 O O . LYS A 1 111 ? 9.212 5.363 -7.703 1.00 93.75 111 LYS A O 1
ATOM 906 N N . VAL A 1 112 ? 8.450 3.756 -6.303 1.00 95.50 112 VAL A N 1
ATOM 907 C CA . VAL A 1 112 ? 8.449 2.661 -7.289 1.00 95.50 112 VAL A CA 1
ATOM 908 C C . VAL A 1 112 ? 7.441 2.947 -8.398 1.00 95.50 112 VAL A C 1
ATOM 910 O O . VAL A 1 112 ? 6.301 3.343 -8.144 1.00 95.50 112 VAL A O 1
ATOM 913 N N . ARG A 1 113 ? 7.872 2.747 -9.640 1.00 95.81 113 ARG A N 1
ATOM 914 C CA . ARG A 1 113 ? 7.073 2.900 -10.853 1.00 95.81 113 ARG A CA 1
ATOM 915 C C . ARG A 1 113 ? 6.715 1.533 -11.434 1.00 95.81 113 ARG A C 1
ATOM 917 O O . ARG A 1 113 ? 7.491 0.587 -11.310 1.00 95.81 113 ARG A O 1
ATOM 924 N N . PRO A 1 114 ? 5.601 1.422 -12.176 1.00 94.31 114 PRO A N 1
ATOM 925 C CA . PRO A 1 114 ? 5.259 0.184 -12.884 1.00 94.31 114 PRO A CA 1
ATOM 926 C C . PRO A 1 114 ? 6.367 -0.294 -13.834 1.00 94.31 114 PRO A C 1
ATOM 928 O O . PRO A 1 114 ? 6.574 -1.494 -14.011 1.00 94.31 114 PRO A O 1
ATOM 931 N N . THR A 1 115 ? 7.105 0.651 -14.423 1.00 96.94 115 THR A N 1
ATOM 932 C CA . THR A 1 115 ? 8.227 0.383 -15.328 1.00 96.94 115 THR A CA 1
ATOM 933 C C . THR A 1 115 ? 9.401 -0.317 -14.653 1.00 96.94 115 THR A C 1
ATOM 935 O O . THR A 1 115 ? 10.152 -0.991 -15.347 1.00 96.94 115 THR A O 1
ATOM 938 N N . ASP A 1 116 ? 9.540 -0.232 -13.327 1.00 96.62 116 ASP A N 1
ATOM 939 C CA . ASP A 1 116 ? 10.675 -0.818 -12.597 1.00 96.62 116 ASP A CA 1
ATOM 940 C C . ASP A 1 116 ? 10.668 -2.357 -12.640 1.00 96.62 116 ASP A C 1
ATOM 942 O O . ASP A 1 116 ? 11.706 -2.993 -12.484 1.00 96.62 116 ASP A O 1
ATOM 946 N N . TYR A 1 117 ? 9.507 -2.962 -12.914 1.00 96.31 117 TYR A N 1
ATOM 947 C CA . TYR A 1 117 ? 9.346 -4.409 -13.095 1.00 96.31 117 TYR A CA 1
ATOM 948 C C . TYR A 1 117 ? 9.403 -4.839 -14.571 1.00 96.31 117 TYR A C 1
ATOM 950 O O . TYR A 1 117 ? 9.425 -6.034 -14.869 1.00 96.31 117 TYR A O 1
ATOM 958 N N . SER A 1 118 ? 9.437 -3.898 -15.519 1.00 97.00 118 SER A N 1
ATOM 959 C CA . SER A 1 118 ? 9.416 -4.216 -16.953 1.00 97.00 118 SER A CA 1
ATOM 960 C C . SER A 1 118 ? 10.711 -4.900 -17.390 1.00 97.00 118 SER A C 1
ATOM 962 O O . SER A 1 118 ? 11.801 -4.396 -17.147 1.00 97.00 118 SER A O 1
ATOM 964 N N . GLY A 1 119 ? 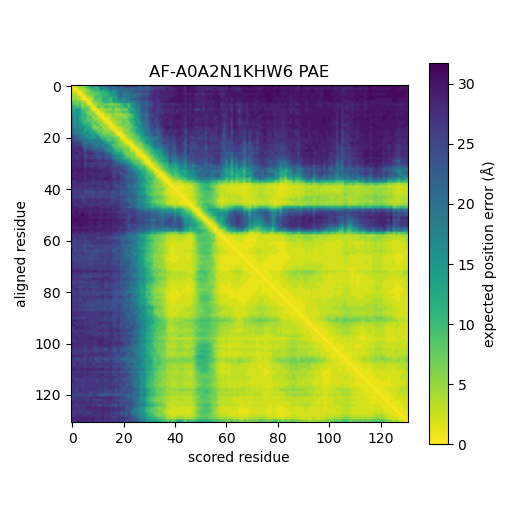10.598 -6.063 -18.039 1.00 97.44 119 GLY A N 1
ATOM 965 C CA . GLY A 1 119 ? 11.757 -6.841 -18.497 1.00 97.44 119 GLY A CA 1
ATOM 966 C C . GLY A 1 119 ? 12.558 -7.528 -17.382 1.00 97.44 119 GLY A C 1
ATOM 967 O O . GLY A 1 119 ? 13.583 -8.135 -17.670 1.00 97.44 119 GLY A O 1
ATOM 968 N N . SER A 1 120 ? 12.092 -7.469 -16.129 1.00 97.31 120 SER A N 1
ATOM 969 C CA . SER A 1 120 ? 12.769 -8.084 -14.976 1.00 97.31 120 SER A CA 1
ATOM 970 C C . SER A 1 120 ? 12.573 -9.603 -14.870 1.00 97.31 120 SER A C 1
ATOM 972 O O . SER A 1 120 ? 13.342 -10.273 -14.186 1.00 97.31 120 SER A O 1
ATOM 974 N N . GLY A 1 121 ? 11.530 -10.142 -15.512 1.00 97.94 121 GLY A N 1
ATOM 975 C CA . GLY A 1 121 ? 11.065 -11.518 -15.305 1.00 97.94 121 GLY A CA 1
ATOM 976 C C . GLY A 1 121 ? 10.145 -11.701 -14.089 1.00 97.94 121 GLY A C 1
ATOM 977 O O . GLY A 1 121 ? 9.701 -12.819 -13.847 1.00 97.94 121 GLY A O 1
ATOM 978 N N . PHE A 1 122 ? 9.835 -10.628 -13.350 1.00 97.19 122 PHE A N 1
ATOM 979 C CA . PHE A 1 122 ? 8.918 -10.635 -12.209 1.00 97.19 122 PHE A CA 1
ATOM 980 C C . PHE A 1 122 ? 7.616 -9.882 -12.502 1.00 97.19 122 PHE A C 1
ATOM 982 O O . PHE A 1 122 ? 7.609 -8.845 -13.170 1.00 97.19 122 PHE A O 1
ATOM 989 N N . ASP A 1 123 ? 6.524 -10.376 -11.919 1.00 95.81 123 ASP A N 1
ATOM 990 C CA . ASP A 1 123 ? 5.229 -9.700 -11.913 1.00 95.81 123 ASP A CA 1
ATOM 991 C C . ASP A 1 123 ? 5.134 -8.624 -10.825 1.00 95.81 123 ASP A C 1
ATOM 993 O O . ASP A 1 123 ? 5.831 -8.640 -9.808 1.00 95.81 123 ASP A O 1
ATOM 997 N N . ARG A 1 124 ? 4.181 -7.708 -11.012 1.00 95.75 124 ARG A N 1
ATOM 998 C CA . ARG A 1 124 ? 3.775 -6.713 -10.012 1.00 95.75 124 ARG A CA 1
ATOM 999 C C . ARG A 1 124 ? 2.736 -7.330 -9.067 1.00 95.75 124 ARG A C 1
ATOM 1001 O O . ARG A 1 124 ? 1.529 -7.163 -9.254 1.00 95.75 124 ARG A O 1
ATOM 1008 N N . GLY A 1 125 ? 3.208 -8.095 -8.086 1.00 94.81 125 GLY A N 1
ATOM 1009 C CA . GLY A 1 125 ? 2.357 -8.781 -7.109 1.00 94.81 125 GLY A CA 1
ATOM 1010 C C . GLY A 1 125 ? 1.637 -7.815 -6.161 1.00 94.81 125 GLY A C 1
ATOM 1011 O O . GLY A 1 125 ? 2.269 -6.970 -5.531 1.00 94.81 125 GLY A O 1
ATOM 1012 N N . HIS A 1 126 ? 0.315 -7.954 -6.037 1.00 96.12 126 HIS A N 1
ATOM 1013 C CA . HIS A 1 126 ? -0.469 -7.227 -5.036 1.00 96.12 126 HIS A CA 1
ATOM 1014 C C . HIS A 1 126 ? -0.289 -7.866 -3.654 1.00 96.12 126 HIS A C 1
ATOM 1016 O O . HIS A 1 126 ? -0.343 -9.088 -3.537 1.00 96.12 126 HIS A O 1
ATOM 1022 N N . VAL A 1 127 ? -0.120 -7.045 -2.611 1.00 96.56 127 VAL A N 1
ATOM 1023 C CA . VAL A 1 127 ? -0.101 -7.527 -1.217 1.00 96.56 127 VAL A CA 1
ATOM 1024 C C . VAL A 1 127 ? -1.499 -7.462 -0.608 1.00 96.56 127 VAL A C 1
ATOM 1026 O O . VAL A 1 127 ? -1.966 -8.469 -0.103 1.00 96.56 127 VAL A O 1
ATOM 1029 N N . CYS A 1 128 ? -2.192 -6.323 -0.734 1.00 96.38 128 CYS A N 1
ATOM 1030 C CA . CYS A 1 128 ? -3.644 -6.242 -0.549 1.00 96.38 128 CYS A CA 1
ATOM 1031 C C . CYS A 1 128 ? -4.316 -6.613 -1.886 1.00 96.38 128 CYS A C 1
ATOM 1033 O O . CYS A 1 128 ? -4.104 -5.886 -2.864 1.00 96.38 128 CYS A O 1
ATOM 1035 N N . PRO A 1 129 ? -5.068 -7.726 -1.974 1.00 95.00 129 PRO A N 1
ATOM 1036 C CA . PRO A 1 129 ? -5.706 -8.158 -3.217 1.00 95.00 129 PRO A CA 1
ATOM 1037 C C . PRO A 1 129 ? -6.706 -7.129 -3.761 1.00 95.00 129 PRO A C 1
ATOM 1039 O O . PRO A 1 129 ? -7.275 -6.344 -3.009 1.00 95.00 129 PRO A O 1
ATOM 1042 N N . SER A 1 130 ? -6.902 -7.136 -5.081 1.00 91.12 130 SER A N 1
ATOM 1043 C CA . SER A 1 130 ? -7.794 -6.201 -5.787 1.00 91.12 130 SER A CA 1
ATOM 1044 C C . SER A 1 130 ? -9.187 -6.772 -6.095 1.00 91.12 130 SER A C 1
ATOM 1046 O O . SER A 1 130 ? -9.995 -6.041 -6.664 1.00 91.12 130 SER A O 1
ATOM 1048 N N . GLY A 1 131 ? -9.440 -8.053 -5.825 1.00 81.88 131 GLY A N 1
ATOM 1049 C CA . GLY A 1 131 ? -10.684 -8.742 -6.185 1.00 81.88 131 GLY A CA 1
ATOM 1050 C C . GLY A 1 131 ? -11.251 -9.545 -5.033 1.00 81.88 131 GLY A C 1
ATOM 1051 O O . GLY A 1 131 ? -10.604 -9.550 -3.960 1.00 81.88 131 GLY A O 1
#

Secondary structure (DSSP, 8-state):
----PPPHHHHHHHHHHHHHHTT-------THHHHTT-GGGTT--TT--SS-TTS-TTEEEEE-SS-EEEEETTTTEEEEEE----GGG--SPPP-------TTS-TTS----GGGGTTSS-----SS---

Sequence (131 aa):
MTKHLPTKSTLVILTLALTIWACKTVYPTEPIQESLLSDQILLGYPSYNTQTYVIIDHEKPLFKKQYVAAYLYKQGIPRWVGWHLQTSDLGDIDRQDDFRLDESLPSDAIKVRPTDYSGSGFDRGHVCPSG

Nearest PDB structures (foldseek):
  1zm8-assembly1_A  TM=8.895E-01  e=6.890E-05  Anabaena sp.

Solvent-accessible surface area (backbone atoms only — not comparable to full-atom values): 8930 Å² total; per-residue (Å²): 137,86,81,84,74,84,55,77,68,63,59,53,54,57,55,59,58,59,59,64,68,72,74,64,75,78,67,76,82,70,72,63,75,64,62,81,68,38,67,28,43,70,94,51,61,91,84,70,67,96,84,66,97,78,85,64,100,41,61,46,80,46,82,53,99,71,35,34,26,42,30,28,33,84,74,48,44,61,80,47,70,31,56,62,87,56,77,88,78,58,75,94,69,76,76,78,87,75,74,66,60,67,79,88,56,61,90,88,36,50,77,57,48,65,68,77,42,61,92,66,89,53,80,92,77,69,85,74,74,78,121

Radius of gyration: 25.38 Å; Cα contacts (8 Å, |Δi|>4): 99; chains: 1; bounding box: 37×81×50 Å

Mean predicted aligned error: 13.56 Å

Foldseek 3Di:
DDD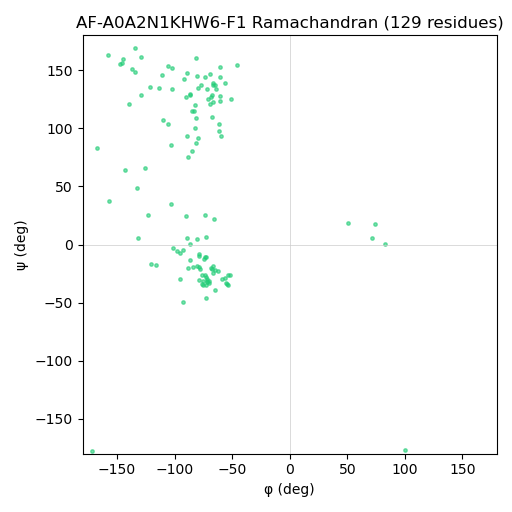DDDDPVVVVVVVVVVVVVVPPPPPPPDCPVVVVPDPQQPVHDVPDDPDPPDPQPQFDWDDDPAWIFRDRQAVRGGPAIGGDDDPVVDDDDDQPPDFAWDPPDDPSGDTDGPCVCPPVPDDPDDRRDRD